Protein AF-A0A6P2BGA5-F1 (afdb_monomer)

Sequence (87 aa):
MSSSRLREQLEAIRRELADSDSVDAGNRALLEQVAEDIERVLDDEDETTPDTVRGRMKKAAVDFEAEHPRLARVVNEVVEALARMGI

Nearest PDB structures (foldseek):
  2qff-assembly1_A  TM=5.456E-01  e=2.011E+00  Staphylococcus aureus subsp. aureus MRSA252
  8qup-assembly1_A  TM=4.814E-01  e=8.348E+00  synthetic construct
  6r2g-as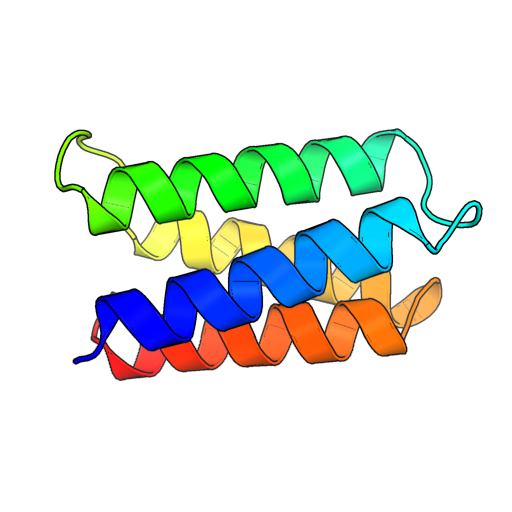sembly1_A  TM=2.768E-01  e=7.449E+00  Human immunodeficiency virus 1

Structure (mmCIF, N/CA/C/O backbone):
data_AF-A0A6P2BGA5-F1
#
_entry.id   AF-A0A6P2BGA5-F1
#
loop_
_atom_site.group_PDB
_atom_site.id
_atom_site.type_symbol
_atom_site.label_atom_id
_atom_site.label_alt_id
_atom_site.label_comp_id
_atom_site.label_asym_id
_atom_site.label_entity_id
_atom_site.label_seq_id
_atom_site.pdbx_PDB_ins_code
_atom_site.Cartn_x
_atom_site.Cartn_y
_atom_site.Cartn_z
_atom_site.occupancy
_atom_site.B_iso_or_equiv
_atom_site.auth_seq_id
_atom_site.auth_comp_id
_atom_site.auth_asym_id
_atom_site.auth_atom_id
_atom_site.pdbx_PDB_model_num
ATOM 1 N N . MET A 1 1 ? -18.115 1.232 8.337 1.00 43.72 1 MET A N 1
ATOM 2 C CA . MET A 1 1 ? -18.124 1.666 6.918 1.00 43.72 1 MET A CA 1
ATOM 3 C C . MET A 1 1 ? -16.727 1.992 6.383 1.00 43.72 1 MET A C 1
ATOM 5 O O . MET A 1 1 ? -16.561 2.007 5.175 1.00 43.72 1 MET A O 1
ATOM 9 N N . SER A 1 2 ? -15.716 2.217 7.230 1.00 56.47 2 SER A N 1
ATOM 10 C CA . SER A 1 2 ? -14.369 2.603 6.782 1.00 56.47 2 SER A CA 1
ATOM 11 C C . SER A 1 2 ? -13.583 1.445 6.141 1.00 56.47 2 SER A C 1
ATOM 13 O O . SER A 1 2 ? -13.039 1.608 5.054 1.00 56.47 2 SER A O 1
ATOM 15 N N . SER A 1 3 ? -13.618 0.249 6.737 1.00 63.94 3 SER A N 1
ATOM 16 C CA . SER A 1 3 ? -12.839 -0.918 6.288 1.00 63.94 3 SER A CA 1
ATOM 17 C C . SER A 1 3 ? -13.249 -1.463 4.912 1.00 63.94 3 SER A C 1
ATOM 19 O O . SER A 1 3 ? -12.411 -1.972 4.175 1.00 63.94 3 SER A O 1
ATOM 21 N N . SER A 1 4 ? -14.526 -1.343 4.527 1.00 69.75 4 SER A N 1
ATOM 22 C CA . SER A 1 4 ? -15.012 -1.867 3.239 1.00 69.75 4 SER A CA 1
ATOM 23 C C . SER A 1 4 ? -14.491 -1.063 2.051 1.00 69.75 4 SER A C 1
ATOM 25 O O . SER A 1 4 ? -14.114 -1.644 1.042 1.00 69.75 4 SER A O 1
ATOM 27 N N . ARG A 1 5 ? -14.411 0.267 2.187 1.00 70.81 5 ARG A N 1
ATOM 28 C CA . ARG A 1 5 ? -13.898 1.143 1.128 1.00 70.81 5 ARG A CA 1
ATOM 29 C C . ARG A 1 5 ? -12.411 0.908 0.875 1.00 70.81 5 AR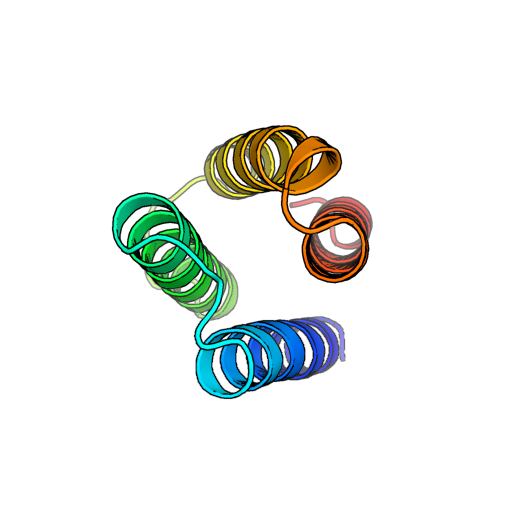G A C 1
ATOM 31 O O . ARG A 1 5 ? -11.973 0.948 -0.268 1.00 70.81 5 ARG A O 1
ATOM 38 N N . LEU A 1 6 ? -11.654 0.628 1.937 1.00 71.38 6 LEU A N 1
ATOM 39 C CA . LEU A 1 6 ? -10.238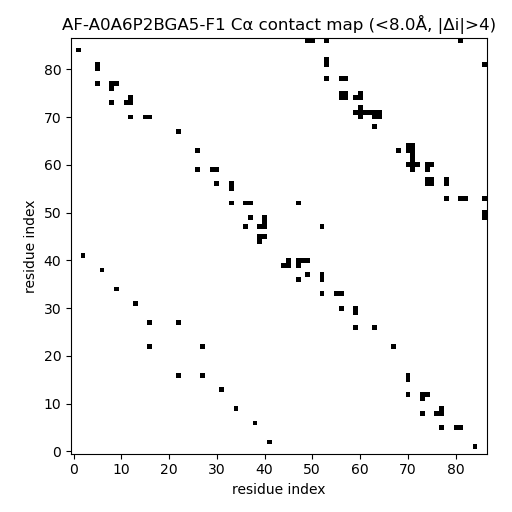 0.301 1.818 1.00 71.38 6 LEU A CA 1
ATOM 40 C C . LEU A 1 6 ? -10.033 -1.033 1.098 1.00 71.38 6 LEU A C 1
ATOM 42 O O . LEU A 1 6 ? -9.192 -1.118 0.211 1.00 71.38 6 LEU A O 1
ATOM 46 N N . ARG A 1 7 ? -10.853 -2.043 1.418 1.00 76.06 7 ARG A N 1
ATOM 47 C CA . ARG A 1 7 ? -10.853 -3.334 0.712 1.00 76.06 7 ARG A CA 1
ATOM 48 C C . ARG A 1 7 ? -11.211 -3.189 -0.767 1.00 76.06 7 ARG A C 1
ATOM 50 O O . ARG A 1 7 ? -10.543 -3.786 -1.600 1.00 76.06 7 ARG A O 1
ATOM 57 N N . GLU A 1 8 ? -12.195 -2.358 -1.110 1.00 79.75 8 GLU A N 1
ATOM 58 C CA . GLU A 1 8 ? -12.532 -2.072 -2.515 1.00 79.75 8 GLU A CA 1
ATOM 59 C C . GLU A 1 8 ? -11.363 -1.424 -3.271 1.00 79.75 8 GLU A C 1
ATOM 61 O O . GLU A 1 8 ? -11.056 -1.815 -4.397 1.00 79.75 8 GLU A O 1
ATOM 66 N N . GLN A 1 9 ? -10.679 -0.455 -2.654 1.00 75.94 9 GLN A N 1
ATOM 67 C CA . GLN A 1 9 ? -9.511 0.181 -3.268 1.00 75.94 9 GLN A CA 1
ATOM 68 C C . GLN A 1 9 ? -8.323 -0.787 -3.371 1.00 75.94 9 GLN A C 1
ATOM 70 O O . GLN A 1 9 ? -7.603 -0.775 -4.368 1.00 75.94 9 GLN A O 1
ATOM 75 N N . LEU A 1 10 ? -8.144 -1.671 -2.386 1.00 77.06 10 LEU A N 1
ATOM 76 C CA . LEU A 1 10 ? -7.130 -2.723 -2.412 1.00 77.06 10 LEU A CA 1
ATOM 77 C C . LEU A 1 10 ? -7.375 -3.721 -3.550 1.00 77.06 10 LEU A C 1
ATOM 79 O O . LEU A 1 10 ? -6.453 -4.087 -4.278 1.00 77.06 10 LEU A O 1
ATOM 83 N N . GLU A 1 11 ? -8.625 -4.136 -3.745 1.00 79.69 11 GLU A N 1
ATOM 84 C CA . GLU A 1 11 ? -9.004 -4.982 -4.874 1.00 79.69 11 GLU A CA 1
ATOM 85 C C . GLU A 1 11 ? -8.798 -4.292 -6.221 1.00 79.69 11 GLU A C 1
ATOM 87 O O . GLU A 1 11 ? -8.461 -4.966 -7.196 1.00 79.69 11 GLU A O 1
ATOM 92 N N . ALA A 1 12 ? -9.007 -2.975 -6.298 1.00 78.88 12 ALA A N 1
ATOM 93 C CA . ALA A 1 12 ? -8.719 -2.208 -7.504 1.00 78.88 12 ALA A CA 1
ATOM 94 C C . ALA A 1 12 ? -7.217 -2.248 -7.827 1.00 78.88 12 ALA A C 1
ATOM 96 O O . ALA A 1 12 ? -6.859 -2.572 -8.956 1.00 78.88 12 ALA A O 1
ATOM 97 N N . ILE A 1 13 ? -6.348 -2.056 -6.824 1.00 75.31 13 ILE A N 1
ATOM 98 C CA . ILE A 1 13 ? -4.890 -2.214 -6.974 1.00 75.31 13 ILE A CA 1
ATOM 99 C C . ILE A 1 13 ? -4.539 -3.627 -7.446 1.00 75.31 13 ILE A C 1
ATOM 101 O O . ILE A 1 13 ? -3.803 -3.780 -8.417 1.00 75.31 13 ILE A O 1
ATOM 105 N N . ARG A 1 14 ? -5.070 -4.669 -6.789 1.00 75.56 14 ARG A N 1
ATOM 106 C CA . ARG A 1 14 ? -4.801 -6.071 -7.158 1.00 75.56 14 ARG A CA 1
ATOM 107 C C . ARG A 1 14 ? -5.248 -6.382 -8.590 1.00 75.56 14 ARG A C 1
ATOM 109 O O . ARG A 1 14 ? -4.540 -7.088 -9.303 1.00 75.56 14 ARG A O 1
ATOM 116 N N . ARG A 1 15 ? -6.385 -5.838 -9.031 1.00 78.19 15 ARG A N 1
ATOM 117 C CA . ARG A 1 15 ? -6.852 -5.961 -10.420 1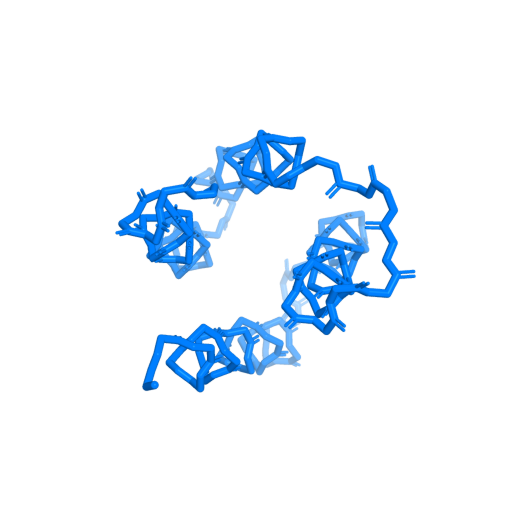.00 78.19 15 ARG A CA 1
ATOM 118 C C . ARG A 1 15 ? -5.939 -5.239 -11.398 1.00 78.19 15 ARG A C 1
ATOM 120 O O . ARG A 1 15 ? -5.577 -5.821 -12.409 1.00 78.19 15 ARG A O 1
ATOM 127 N N . GLU A 1 16 ? -5.538 -4.014 -11.090 1.00 73.56 16 GLU A N 1
ATOM 128 C CA . GLU A 1 16 ? -4.703 -3.210 -11.983 1.00 73.56 16 GLU A CA 1
ATOM 129 C C . GLU A 1 16 ? -3.274 -3.768 -12.090 1.00 73.56 16 GLU A C 1
ATOM 131 O O . GLU A 1 16 ? -2.670 -3.706 -13.158 1.00 73.56 16 GLU A O 1
ATOM 136 N N . LEU A 1 17 ? -2.778 -4.415 -11.029 1.00 71.00 17 LEU A N 1
ATOM 137 C CA . LEU A 1 17 ? -1.558 -5.230 -11.039 1.00 71.00 17 LEU A CA 1
ATOM 138 C C . LEU A 1 17 ? -1.675 -6.500 -11.880 1.00 71.00 17 LEU A C 1
ATOM 140 O O . LEU A 1 17 ? -0.695 -6.913 -12.488 1.00 71.00 17 LEU A O 1
ATOM 144 N N . ALA A 1 18 ? -2.835 -7.158 -11.855 1.00 71.75 18 ALA A N 1
ATOM 145 C CA . ALA A 1 18 ? -3.068 -8.380 -12.618 1.00 71.75 18 ALA A CA 1
ATOM 146 C C . ALA A 1 18 ? -3.266 -8.100 -14.114 1.00 71.75 18 ALA A C 1
ATOM 148 O O . ALA A 1 18 ? -2.905 -8.931 -14.938 1.00 71.75 18 ALA A O 1
ATOM 149 N N . ASP A 1 19 ? -3.836 -6.941 -14.447 1.00 70.19 19 ASP A N 1
ATOM 150 C CA . ASP A 1 19 ? -4.094 -6.508 -15.825 1.00 70.19 19 ASP A CA 1
ATOM 151 C C . ASP A 1 19 ? -2.858 -5.849 -16.466 1.00 70.19 19 ASP A C 1
ATOM 153 O O . ASP A 1 19 ? -2.685 -5.850 -17.684 1.00 70.19 19 ASP A O 1
ATOM 157 N N . SER A 1 20 ? -1.959 -5.302 -15.642 1.00 60.53 20 SER A N 1
ATOM 158 C CA . SER A 1 20 ? -0.713 -4.693 -16.100 1.00 60.53 20 SER A CA 1
ATOM 159 C C . SER A 1 20 ? 0.427 -5.716 -16.119 1.00 60.53 20 SER A C 1
ATOM 161 O O . SER A 1 20 ? 1.213 -5.788 -15.177 1.00 60.53 20 SER A O 1
ATOM 163 N N . ASP A 1 21 ? 0.609 -6.408 -17.249 1.00 60.69 21 ASP A N 1
ATOM 164 C CA . ASP A 1 21 ? 1.826 -7.195 -17.567 1.00 60.69 21 ASP A CA 1
ATOM 165 C C . ASP A 1 21 ? 3.128 -6.365 -17.478 1.00 60.69 21 ASP A C 1
ATOM 167 O O . ASP A 1 21 ? 4.235 -6.896 -17.536 1.00 60.69 21 ASP A O 1
ATOM 171 N N . SER A 1 22 ? 3.010 -5.038 -17.370 1.00 64.19 22 SER A N 1
ATOM 172 C CA . SER A 1 22 ? 4.131 -4.110 -17.283 1.00 64.19 22 SER A CA 1
ATOM 173 C C . SER A 1 22 ? 4.689 -3.910 -15.874 1.00 64.19 22 SER A C 1
ATOM 175 O O . SER A 1 22 ? 5.696 -3.224 -15.760 1.00 64.19 22 SER A O 1
ATOM 177 N N . VAL A 1 23 ? 4.038 -4.407 -14.813 1.00 68.44 23 VAL A N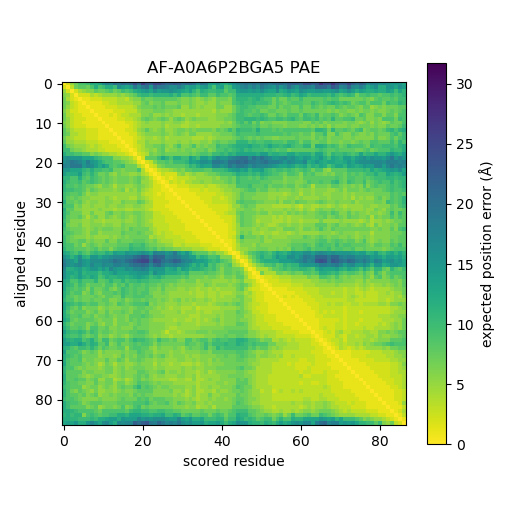 1
ATOM 178 C CA . VAL A 1 23 ? 4.548 -4.204 -13.446 1.00 68.44 23 VAL A CA 1
ATOM 179 C C . VAL A 1 23 ? 5.672 -5.190 -13.164 1.00 68.44 23 VAL A C 1
ATOM 181 O O . VAL A 1 23 ? 5.472 -6.403 -13.191 1.00 68.44 23 VAL A O 1
ATOM 184 N N . ASP A 1 24 ? 6.851 -4.656 -12.852 1.00 71.81 24 ASP A N 1
ATOM 185 C CA . ASP A 1 24 ? 8.024 -5.465 -12.535 1.00 71.81 24 ASP A CA 1
ATOM 186 C C . ASP A 1 24 ? 7.781 -6.364 -11.306 1.00 71.81 24 ASP A C 1
ATOM 188 O O . ASP A 1 24 ? 7.056 -6.006 -10.369 1.00 71.81 24 ASP A O 1
ATOM 192 N N . ALA A 1 25 ? 8.397 -7.546 -11.285 1.00 72.94 25 ALA A N 1
ATOM 193 C CA . ALA A 1 25 ? 8.143 -8.564 -10.266 1.00 72.94 25 ALA A CA 1
ATOM 194 C C . ALA A 1 25 ? 8.451 -8.068 -8.841 1.00 72.94 25 ALA A C 1
ATOM 196 O O . ALA A 1 25 ? 7.743 -8.428 -7.897 1.00 72.94 25 ALA A O 1
ATOM 197 N N . GLY A 1 26 ? 9.466 -7.210 -8.681 1.00 69.81 26 GLY A N 1
ATOM 198 C CA . GLY A 1 26 ? 9.794 -6.598 -7.388 1.00 69.81 26 GLY A CA 1
ATOM 199 C C . GLY A 1 26 ? 8.711 -5.634 -6.897 1.00 69.81 26 GLY A C 1
ATOM 200 O O . GLY A 1 26 ? 8.326 -5.659 -5.727 1.00 69.81 26 GLY A O 1
ATOM 201 N N . ASN A 1 27 ? 8.158 -4.842 -7.809 1.00 72.00 27 ASN A N 1
ATOM 202 C CA . ASN A 1 27 ? 7.106 -3.880 -7.511 1.00 72.00 27 ASN A CA 1
ATOM 203 C C . ASN A 1 27 ? 5.769 -4.577 -7.210 1.00 72.00 27 ASN A C 1
ATOM 205 O O . ASN A 1 27 ? 5.033 -4.171 -6.307 1.00 72.00 27 ASN A O 1
ATOM 209 N N . ARG A 1 28 ? 5.484 -5.674 -7.920 1.00 77.12 28 ARG A N 1
ATOM 210 C CA . ARG A 1 28 ? 4.322 -6.535 -7.672 1.00 77.12 28 ARG A CA 1
ATOM 211 C C . ARG A 1 28 ? 4.367 -7.153 -6.274 1.00 77.12 28 ARG A C 1
ATOM 213 O O . ARG A 1 28 ? 3.382 -7.065 -5.547 1.00 77.12 28 ARG A O 1
ATOM 220 N N . ALA A 1 29 ? 5.519 -7.695 -5.874 1.00 80.38 29 ALA A N 1
ATOM 221 C CA . ALA A 1 29 ? 5.707 -8.269 -4.542 1.00 80.38 29 ALA A CA 1
ATOM 222 C C . ALA A 1 29 ? 5.548 -7.223 -3.424 1.00 80.38 29 ALA A C 1
ATOM 224 O O . ALA A 1 29 ? 4.926 -7.501 -2.400 1.00 80.38 29 ALA A O 1
ATOM 225 N N . LEU A 1 30 ? 6.057 -6.001 -3.632 1.00 76.44 30 LEU A N 1
ATOM 226 C CA . LEU A 1 30 ? 5.906 -4.904 -2.673 1.00 76.44 30 LEU A CA 1
ATOM 227 C C . LEU A 1 30 ? 4.429 -4.541 -2.458 1.00 76.44 30 LEU A C 1
ATOM 229 O O . LEU A 1 30 ? 4.000 -4.353 -1.320 1.00 76.44 30 LEU A O 1
ATOM 233 N N . LEU A 1 31 ? 3.645 -4.459 -3.538 1.00 75.44 31 LEU A N 1
ATOM 234 C CA . LEU A 1 31 ? 2.214 -4.173 -3.446 1.00 75.44 31 LEU A CA 1
ATOM 235 C C . LEU A 1 31 ? 1.415 -5.317 -2.821 1.00 75.44 31 LEU A C 1
ATOM 237 O O . LEU A 1 31 ? 0.504 -5.045 -2.044 1.00 75.44 31 LEU A O 1
ATOM 241 N N . GLU A 1 32 ? 1.745 -6.572 -3.128 1.00 81.44 32 GLU A N 1
ATOM 242 C CA . GLU A 1 32 ? 1.112 -7.737 -2.495 1.00 81.44 32 GLU A CA 1
ATOM 243 C C . GLU A 1 32 ? 1.375 -7.760 -0.984 1.00 81.44 32 GLU A C 1
ATOM 245 O O . GLU A 1 32 ? 0.434 -7.917 -0.208 1.00 81.44 32 GLU A O 1
ATOM 250 N N . GLN A 1 33 ? 2.618 -7.511 -0.560 1.00 81.44 33 GLN A N 1
ATOM 251 C CA . GLN A 1 33 ? 2.979 -7.458 0.857 1.00 81.44 33 GLN A CA 1
ATOM 252 C C . GLN A 1 33 ? 2.225 -6.344 1.589 1.00 81.44 33 GLN A C 1
ATOM 254 O O . GLN A 1 33 ? 1.641 -6.556 2.646 1.00 81.44 33 GLN A O 1
ATOM 259 N N . VAL A 1 34 ? 2.187 -5.157 0.991 1.00 76.94 34 VAL A N 1
ATOM 260 C CA . VAL A 1 34 ? 1.433 -4.024 1.521 1.00 76.94 34 VAL A CA 1
ATOM 261 C C . VAL A 1 34 ? -0.064 -4.328 1.610 1.00 76.94 34 VAL A C 1
ATOM 263 O O . VAL A 1 34 ? -0.713 -3.920 2.569 1.00 76.94 34 VAL A O 1
ATOM 266 N N . ALA A 1 35 ? -0.621 -5.026 0.621 1.00 78.44 35 ALA A N 1
ATOM 267 C CA . ALA A 1 35 ? -2.025 -5.402 0.617 1.00 78.44 35 ALA A CA 1
ATOM 268 C C . ALA A 1 35 ? -2.364 -6.352 1.770 1.00 78.44 35 ALA A C 1
ATOM 270 O O . ALA A 1 35 ? -3.350 -6.121 2.467 1.00 78.44 35 ALA A O 1
ATOM 271 N N . GLU A 1 36 ? -1.524 -7.361 2.011 1.00 80.94 36 GLU A N 1
ATOM 272 C CA . GLU A 1 36 ? -1.672 -8.232 3.181 1.00 80.94 36 GLU A CA 1
ATOM 273 C C . GLU A 1 36 ? -1.518 -7.464 4.497 1.00 80.94 36 GLU A C 1
ATOM 275 O O . GLU A 1 36 ? -2.264 -7.703 5.440 1.00 80.94 36 GLU A O 1
ATOM 280 N N . ASP A 1 37 ? -0.567 -6.532 4.579 1.00 77.44 37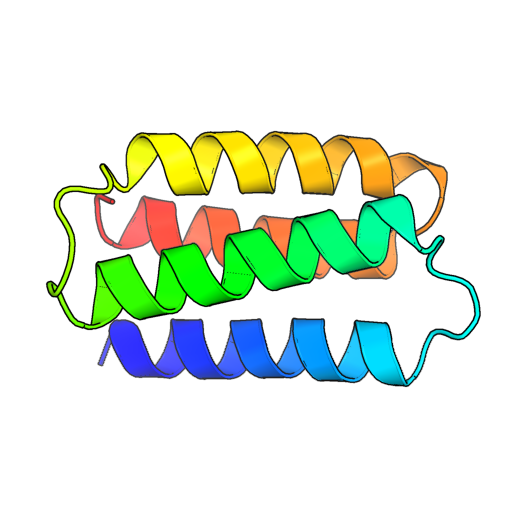 ASP A N 1
ATOM 281 C CA . ASP A 1 37 ? -0.359 -5.742 5.794 1.00 77.44 37 ASP A CA 1
ATOM 282 C C . ASP A 1 37 ? -1.577 -4.868 6.123 1.00 77.44 37 ASP A C 1
ATOM 284 O O . ASP A 1 37 ? -1.924 -4.693 7.289 1.00 77.44 37 ASP A O 1
ATOM 288 N N . ILE A 1 38 ? -2.247 -4.328 5.102 1.00 75.19 38 ILE A N 1
ATOM 289 C CA . ILE A 1 38 ? -3.501 -3.586 5.268 1.00 75.19 38 ILE A CA 1
ATOM 290 C C . ILE A 1 38 ? -4.623 -4.515 5.723 1.00 75.19 38 ILE A C 1
ATOM 292 O O . ILE A 1 38 ? -5.378 -4.138 6.614 1.00 75.19 38 ILE A O 1
ATOM 296 N N . GLU A 1 39 ? -4.747 -5.706 5.131 1.00 77.88 39 GLU A N 1
ATOM 297 C CA . GLU A 1 39 ? -5.729 -6.711 5.558 1.00 77.88 39 GLU A CA 1
ATOM 298 C C . GLU A 1 39 ? -5.521 -7.071 7.039 1.00 77.88 39 GLU A C 1
ATOM 300 O O . GLU A 1 39 ? -6.464 -6.961 7.818 1.00 77.88 39 GLU A O 1
ATOM 305 N N . ARG A 1 40 ? -4.276 -7.328 7.455 1.00 77.00 40 ARG A N 1
ATOM 306 C CA . ARG A 1 40 ? -3.897 -7.585 8.856 1.00 77.00 40 ARG A CA 1
ATOM 307 C C . ARG A 1 40 ? -4.252 -6.436 9.801 1.00 77.00 40 ARG A C 1
ATOM 309 O O . ARG A 1 40 ? -4.813 -6.670 10.867 1.00 77.00 40 ARG A O 1
ATOM 316 N N . VAL A 1 41 ? -3.959 -5.192 9.411 1.00 73.50 41 VAL A N 1
ATOM 317 C CA . VAL A 1 41 ? -4.313 -3.995 10.199 1.00 73.50 41 VAL A CA 1
ATOM 318 C C . VAL A 1 41 ? -5.829 -3.809 10.295 1.00 73.50 41 VAL A C 1
ATOM 320 O O . VAL A 1 41 ? -6.334 -3.378 11.328 1.00 73.50 41 VAL A O 1
ATOM 323 N N . LEU A 1 42 ? -6.570 -4.109 9.226 1.00 73.38 42 LEU A N 1
ATOM 324 C CA . LEU A 1 42 ? -8.030 -4.009 9.213 1.00 73.38 42 LEU A CA 1
ATOM 325 C C . LEU A 1 42 ? -8.712 -5.091 10.052 1.00 73.38 42 LEU A C 1
ATOM 327 O O . LEU A 1 42 ? -9.795 -4.830 10.580 1.00 73.38 42 LEU A O 1
ATOM 331 N N . ASP A 1 43 ? -8.120 -6.282 10.111 1.00 74.00 43 ASP A N 1
ATOM 332 C CA . ASP A 1 43 ? -8.637 -7.414 10.878 1.00 74.00 43 ASP A CA 1
ATOM 333 C C . ASP A 1 43 ? -8.159 -7.400 12.343 1.00 74.00 43 ASP A C 1
ATOM 335 O O . ASP A 1 43 ? -8.637 -8.202 13.142 1.00 74.00 43 ASP A O 1
ATOM 339 N N . ASP A 1 44 ? -7.317 -6.426 12.726 1.00 66.75 44 ASP A N 1
ATOM 340 C CA . ASP A 1 44 ? -6.789 -6.237 14.092 1.00 66.75 44 ASP A CA 1
ATOM 341 C C . ASP A 1 44 ? -6.041 -7.493 14.605 1.00 66.75 44 ASP A C 1
ATOM 343 O O . ASP A 1 44 ? -5.931 -7.741 15.806 1.00 66.75 44 ASP A O 1
ATOM 347 N N . GLU A 1 45 ? -5.548 -8.322 13.674 1.00 57.34 45 GLU A N 1
ATOM 348 C CA . GLU A 1 45 ? -4.942 -9.632 13.952 1.00 57.34 45 GLU A CA 1
ATOM 349 C C . GLU A 1 45 ? -3.432 -9.550 14.245 1.00 57.34 45 GLU A C 1
ATOM 351 O O . GLU A 1 45 ? -2.842 -10.540 14.675 1.00 57.34 45 GLU A O 1
ATOM 356 N N . ASP A 1 46 ? -2.796 -8.385 14.069 1.00 54.47 46 ASP A N 1
ATOM 357 C CA . ASP A 1 46 ? -1.338 -8.229 14.163 1.00 54.47 46 ASP A CA 1
ATOM 358 C C . ASP A 1 46 ? -0.895 -6.916 14.834 1.00 54.47 46 ASP A C 1
ATOM 360 O O . ASP A 1 46 ? -1.477 -5.854 14.620 1.00 54.47 46 ASP A O 1
ATOM 364 N N . GLU A 1 47 ? 0.244 -6.948 15.541 1.00 59.72 47 GLU A N 1
ATOM 365 C CA . GLU A 1 47 ? 0.927 -5.770 16.127 1.00 59.72 47 GLU A CA 1
ATOM 366 C C . GLU A 1 47 ? 1.533 -4.816 15.069 1.00 59.72 47 GLU A C 1
ATOM 368 O O . GLU A 1 47 ? 2.373 -3.959 15.369 1.00 59.72 47 GLU A O 1
ATOM 373 N N . THR A 1 48 ? 1.152 -4.957 13.798 1.00 63.16 48 THR A N 1
ATOM 374 C CA . THR A 1 48 ? 1.697 -4.139 12.718 1.00 63.16 48 THR A CA 1
ATOM 375 C C . THR A 1 48 ? 1.151 -2.725 12.840 1.00 63.16 48 THR A C 1
ATOM 377 O O . THR A 1 48 ? -0.016 -2.463 12.562 1.00 63.16 48 THR A O 1
ATOM 380 N N . THR A 1 49 ? 2.005 -1.777 13.238 1.00 67.69 49 THR A N 1
ATOM 381 C CA . THR A 1 49 ? 1.570 -0.387 13.385 1.00 67.69 49 THR A CA 1
ATOM 382 C C . THR A 1 49 ? 1.148 0.175 12.025 1.00 67.69 49 THR A C 1
ATOM 384 O O . THR A 1 49 ? 1.945 0.116 11.076 1.00 67.69 49 THR A O 1
ATOM 387 N N . PRO A 1 50 ? -0.042 0.782 11.925 1.00 69.00 50 PRO A N 1
ATOM 388 C CA . PRO A 1 50 ? -0.561 1.305 10.666 1.00 69.00 50 PRO A CA 1
ATOM 389 C C . PRO A 1 50 ? 0.324 2.374 10.005 1.00 69.00 50 PRO A C 1
ATOM 391 O O . PRO A 1 50 ? 0.449 2.416 8.779 1.00 69.00 50 PRO A O 1
ATOM 394 N N . ASP A 1 51 ? 1.085 3.125 10.809 1.00 75.25 51 ASP A N 1
ATOM 395 C CA . ASP A 1 51 ? 2.127 4.043 10.337 1.00 75.25 51 ASP A CA 1
ATOM 396 C C . ASP A 1 51 ? 3.181 3.357 9.452 1.00 75.25 51 ASP A C 1
ATOM 398 O O . ASP A 1 51 ? 3.662 3.940 8.474 1.00 75.25 51 ASP A O 1
ATOM 402 N N . THR A 1 52 ? 3.539 2.111 9.771 1.00 78.62 52 THR A N 1
ATOM 403 C CA . THR A 1 52 ? 4.531 1.333 9.018 1.00 78.62 52 THR A CA 1
ATOM 404 C C . THR A 1 52 ? 3.988 0.955 7.644 1.00 78.62 52 THR A C 1
ATOM 406 O O . THR A 1 52 ? 4.692 1.076 6.639 1.00 78.62 52 THR A O 1
ATOM 409 N N . VAL A 1 53 ? 2.718 0.547 7.592 1.00 78.50 53 VAL A N 1
ATOM 410 C CA . VAL A 1 53 ? 2.011 0.193 6.354 1.00 78.50 53 VAL A CA 1
ATOM 411 C C . VAL A 1 53 ? 1.869 1.420 5.459 1.00 78.50 53 VAL A C 1
ATOM 413 O O . VAL A 1 53 ? 2.227 1.383 4.279 1.00 78.50 53 VAL A O 1
ATOM 416 N N . ARG A 1 54 ? 1.466 2.554 6.044 1.00 81.75 54 ARG A N 1
ATOM 417 C CA . ARG A 1 54 ? 1.381 3.844 5.353 1.00 81.75 54 ARG A CA 1
ATOM 418 C C . ARG A 1 54 ? 2.734 4.277 4.786 1.00 81.75 54 ARG A C 1
ATOM 420 O O . ARG A 1 54 ? 2.808 4.739 3.647 1.00 81.75 54 ARG A O 1
ATOM 427 N N . GLY A 1 55 ? 3.813 4.113 5.553 1.00 82.75 55 GLY A N 1
ATOM 428 C CA . GLY A 1 55 ? 5.176 4.418 5.115 1.00 82.75 55 GLY A CA 1
ATOM 429 C C . GLY A 1 55 ? 5.620 3.572 3.919 1.00 82.75 55 GLY A C 1
ATOM 430 O O . GLY A 1 55 ? 6.144 4.116 2.944 1.00 82.75 55 GLY A O 1
ATOM 431 N N . ARG A 1 56 ? 5.355 2.258 3.957 1.00 81.69 56 ARG A N 1
ATOM 432 C CA . ARG A 1 56 ? 5.651 1.342 2.843 1.00 81.69 56 ARG A CA 1
ATOM 433 C C . ARG A 1 56 ? 4.851 1.686 1.590 1.00 81.69 56 ARG A C 1
ATOM 435 O O . ARG A 1 56 ? 5.444 1.791 0.520 1.00 81.69 56 ARG A O 1
ATOM 442 N N . MET A 1 57 ? 3.549 1.946 1.720 1.00 80.56 57 MET A N 1
ATOM 443 C CA . MET A 1 57 ? 2.720 2.368 0.587 1.00 80.56 57 MET A CA 1
ATOM 444 C C . MET A 1 57 ? 3.199 3.660 -0.051 1.00 80.56 57 MET A C 1
ATOM 446 O O . MET A 1 57 ? 3.236 3.769 -1.271 1.00 80.56 57 MET A O 1
ATOM 450 N N . LYS A 1 58 ? 3.569 4.647 0.764 1.00 83.94 58 LYS A N 1
ATOM 451 C CA . LYS A 1 58 ? 4.029 5.935 0.251 1.00 83.94 58 LYS A CA 1
ATOM 452 C C . LYS A 1 58 ? 5.334 5.791 -0.527 1.00 83.94 58 LYS A C 1
ATOM 454 O O . LYS A 1 58 ? 5.495 6.432 -1.558 1.00 83.94 58 LYS A O 1
ATOM 459 N N . LYS A 1 59 ? 6.238 4.923 -0.063 1.00 84.56 59 LYS A N 1
ATOM 460 C CA . LYS A 1 59 ? 7.451 4.569 -0.806 1.00 84.56 59 LYS A CA 1
ATOM 461 C C . LYS A 1 59 ? 7.108 3.880 -2.127 1.00 84.56 59 LYS A C 1
ATOM 463 O O . LYS A 1 59 ? 7.575 4.325 -3.165 1.00 84.56 59 LYS A O 1
ATOM 468 N N . ALA A 1 60 ? 6.230 2.880 -2.086 1.00 80.38 60 ALA A N 1
ATOM 469 C CA . ALA A 1 60 ? 5.770 2.182 -3.279 1.00 80.38 60 ALA A CA 1
ATOM 470 C C . ALA A 1 60 ? 5.167 3.162 -4.302 1.00 80.38 60 ALA A C 1
ATOM 472 O O . ALA A 1 60 ? 5.533 3.135 -5.467 1.00 80.38 60 ALA A O 1
ATOM 473 N N . ALA A 1 61 ? 4.306 4.088 -3.867 1.00 82.62 61 ALA A N 1
ATOM 474 C CA . ALA A 1 61 ? 3.703 5.103 -4.731 1.00 82.62 61 ALA A CA 1
ATOM 475 C C . ALA A 1 61 ? 4.740 5.987 -5.441 1.00 82.62 61 ALA A C 1
ATOM 477 O O . ALA A 1 61 ? 4.544 6.309 -6.609 1.00 82.62 61 ALA A O 1
ATOM 478 N N . VAL A 1 62 ? 5.828 6.355 -4.754 1.00 84.69 62 VAL A N 1
ATOM 479 C CA . VAL A 1 62 ? 6.945 7.116 -5.340 1.00 84.69 62 VAL A CA 1
ATOM 480 C C . VAL A 1 62 ? 7.698 6.271 -6.365 1.00 84.69 62 VAL A C 1
ATOM 482 O O . VAL A 1 62 ? 7.980 6.756 -7.458 1.00 84.69 62 VAL A O 1
ATOM 485 N N . ASP A 1 63 ? 7.965 5.003 -6.051 1.00 81.50 63 ASP A N 1
ATOM 486 C CA . ASP A 1 63 ? 8.630 4.074 -6.971 1.00 81.50 63 ASP A CA 1
ATOM 487 C C . ASP A 1 63 ? 7.772 3.853 -8.242 1.00 81.50 63 ASP A C 1
ATOM 489 O O . ASP A 1 63 ? 8.287 3.826 -9.359 1.00 81.50 63 ASP A O 1
ATOM 493 N N . PHE A 1 64 ? 6.440 3.820 -8.102 1.00 77.88 64 PHE A N 1
ATOM 494 C CA . PHE A 1 64 ? 5.499 3.741 -9.224 1.00 77.88 64 PHE A CA 1
ATOM 495 C C . PHE A 1 64 ? 5.323 5.043 -10.004 1.00 77.88 64 PHE A C 1
ATOM 497 O O . PHE A 1 64 ? 4.846 4.995 -11.134 1.00 77.88 64 PHE A O 1
ATOM 504 N N . GLU A 1 65 ? 5.644 6.208 -9.448 1.00 82.44 65 GLU A N 1
ATOM 505 C CA . GLU A 1 65 ? 5.333 7.498 -10.078 1.00 82.44 65 GLU A CA 1
ATOM 506 C C . GLU A 1 65 ? 6.075 7.683 -11.413 1.00 82.44 65 GLU A C 1
ATOM 508 O O . GLU A 1 65 ? 5.536 8.273 -12.352 1.00 82.44 65 GLU A O 1
ATOM 513 N N . ALA A 1 66 ? 7.279 7.113 -11.519 1.00 80.31 66 ALA A N 1
ATOM 514 C CA . ALA A 1 66 ? 8.103 7.159 -12.722 1.00 80.31 66 ALA A CA 1
ATOM 515 C C 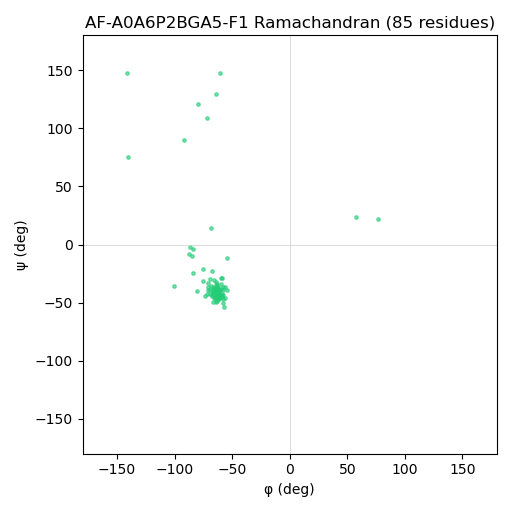. ALA A 1 66 ? 7.688 6.128 -13.789 1.00 80.31 66 ALA A C 1
ATOM 517 O O . ALA A 1 66 ? 7.698 6.438 -14.980 1.00 80.31 66 ALA A O 1
ATOM 518 N N . GLU A 1 67 ? 7.327 4.911 -13.374 1.00 74.94 67 GLU A N 1
ATOM 519 C CA . GLU A 1 67 ? 7.106 3.772 -14.280 1.00 74.94 67 GLU A CA 1
ATOM 520 C C . GLU A 1 67 ? 5.618 3.520 -14.566 1.00 74.94 67 GLU A C 1
ATOM 522 O O . GLU A 1 67 ? 5.227 3.194 -15.689 1.00 74.94 67 GLU A O 1
ATOM 527 N N . HIS A 1 68 ? 4.758 3.730 -13.568 1.00 80.62 68 HIS A N 1
ATOM 528 C CA . HIS A 1 68 ? 3.329 3.430 -13.616 1.00 80.62 68 HIS A CA 1
ATOM 529 C C . HIS A 1 68 ? 2.480 4.520 -12.928 1.00 80.62 68 HIS A C 1
ATOM 531 O O . HIS A 1 68 ? 1.902 4.290 -11.860 1.00 80.62 68 HIS A O 1
ATOM 537 N N . PRO A 1 69 ? 2.287 5.692 -13.570 1.00 80.19 69 PRO A N 1
ATOM 538 C CA . PRO A 1 69 ? 1.573 6.830 -12.977 1.00 80.19 69 PRO A CA 1
ATOM 539 C C . PRO A 1 69 ? 0.126 6.520 -12.564 1.00 80.19 69 PRO A C 1
ATOM 541 O O . PRO A 1 69 ? -0.409 7.123 -11.634 1.00 80.19 69 PRO A O 1
ATOM 544 N N . ARG A 1 70 ? -0.529 5.576 -13.258 1.00 79.06 70 ARG A N 1
ATOM 545 C CA . ARG A 1 70 ? -1.874 5.098 -12.896 1.00 79.06 70 ARG A CA 1
ATOM 546 C C . ARG A 1 70 ? -1.864 4.339 -11.571 1.00 79.06 70 ARG A C 1
ATOM 548 O O . ARG A 1 70 ? -2.621 4.703 -10.678 1.00 79.06 70 ARG A O 1
ATOM 555 N N . LEU A 1 71 ? -0.953 3.380 -11.407 1.00 76.88 71 LEU A N 1
ATOM 556 C CA . LEU A 1 71 ? -0.783 2.638 -10.155 1.00 76.88 71 LEU A CA 1
ATOM 557 C C . LEU A 1 71 ? -0.398 3.560 -8.998 1.00 76.88 71 LEU A C 1
ATOM 559 O O . LEU A 1 71 ? -1.007 3.482 -7.935 1.00 76.88 71 LEU A O 1
ATOM 563 N N . ALA A 1 72 ? 0.536 4.488 -9.219 1.00 83.31 72 ALA A N 1
ATOM 564 C CA . ALA A 1 72 ? 0.928 5.473 -8.212 1.00 83.31 72 ALA A CA 1
ATOM 565 C C . ALA A 1 72 ? -0.274 6.270 -7.677 1.00 83.31 72 ALA A C 1
ATOM 567 O O . ALA A 1 72 ? -0.369 6.537 -6.477 1.00 83.31 72 ALA A O 1
ATOM 568 N N . ARG A 1 73 ? -1.228 6.623 -8.549 1.00 83.25 73 ARG A N 1
ATOM 569 C CA . ARG A 1 73 ? -2.457 7.321 -8.157 1.00 83.25 73 ARG A CA 1
ATOM 570 C C . ARG A 1 73 ? -3.330 6.469 -7.240 1.00 83.25 73 ARG A C 1
ATOM 572 O O . ARG A 1 73 ? -3.730 6.950 -6.185 1.00 83.25 73 ARG A O 1
ATOM 579 N N . VAL A 1 74 ? -3.590 5.218 -7.615 1.00 80.19 74 VAL A N 1
ATOM 580 C CA . VAL A 1 74 ? -4.447 4.321 -6.824 1.00 80.19 74 VAL A CA 1
ATOM 581 C C . VAL A 1 74 ? -3.809 4.017 -5.465 1.00 80.19 74 VAL A C 1
ATOM 583 O O . VAL A 1 74 ? -4.488 4.072 -4.443 1.00 80.19 74 VAL A O 1
ATOM 586 N N . VAL A 1 75 ? -2.491 3.796 -5.416 1.00 82.12 75 VAL A N 1
ATOM 587 C CA . VAL A 1 75 ? -1.763 3.603 -4.149 1.00 82.12 75 VAL A CA 1
ATOM 588 C C . VAL A 1 75 ? -1.871 4.842 -3.255 1.00 82.12 75 VAL A C 1
ATOM 590 O O . VAL A 1 75 ? -2.138 4.713 -2.062 1.00 82.12 75 VAL A O 1
ATOM 593 N N . ASN A 1 76 ? -1.730 6.047 -3.815 1.00 84.19 76 ASN A N 1
ATOM 594 C CA . ASN A 1 76 ? -1.913 7.289 -3.057 1.00 84.19 76 ASN A CA 1
ATOM 595 C C . ASN A 1 76 ? -3.339 7.442 -2.505 1.00 84.19 76 ASN A C 1
ATOM 597 O O . ASN A 1 76 ? -3.508 7.876 -1.367 1.00 84.19 76 ASN A O 1
ATOM 601 N N . GLU A 1 77 ? -4.365 7.049 -3.262 1.00 82.81 77 GLU A N 1
ATOM 602 C CA . GLU A 1 77 ? -5.752 7.072 -2.781 1.00 82.81 77 GLU A CA 1
ATOM 603 C C . GLU A 1 77 ? -5.971 6.133 -1.582 1.00 82.81 77 GLU A C 1
ATOM 605 O O . GLU A 1 77 ? -6.740 6.469 -0.677 1.00 82.81 77 GLU A O 1
ATOM 610 N N . VAL A 1 78 ? -5.266 4.998 -1.532 1.00 79.94 78 VAL A N 1
ATOM 611 C CA . VAL A 1 78 ? -5.283 4.083 -0.378 1.00 79.94 78 VAL A CA 1
ATOM 612 C C . VAL A 1 78 ? -4.527 4.668 0.816 1.00 79.94 78 VAL A C 1
ATOM 614 O O . VAL A 1 78 ? -5.036 4.625 1.934 1.00 79.94 78 VAL A O 1
ATOM 617 N N . VAL A 1 79 ? -3.362 5.290 0.598 1.00 82.62 79 VAL A N 1
ATOM 618 C CA . VAL A 1 79 ? -2.611 6.009 1.650 1.00 82.62 79 VAL A CA 1
ATOM 619 C C . VAL A 1 79 ? -3.452 7.115 2.276 1.00 82.62 79 VAL A C 1
ATOM 621 O O . VAL A 1 79 ? -3.464 7.273 3.497 1.00 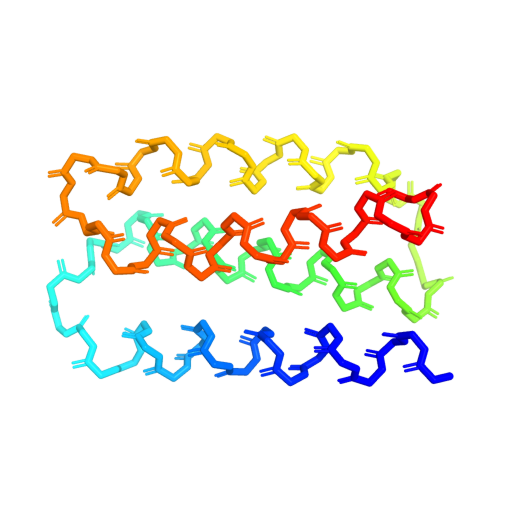82.62 79 VAL A O 1
ATOM 624 N N . GLU A 1 80 ? -4.168 7.886 1.459 1.00 82.94 80 GLU A N 1
ATOM 625 C CA . GLU A 1 80 ? -5.086 8.906 1.956 1.00 82.94 80 GLU A CA 1
ATOM 626 C C . GLU A 1 80 ? -6.265 8.303 2.717 1.00 82.94 80 GLU A C 1
ATOM 628 O O . GLU A 1 80 ? -6.699 8.872 3.720 1.00 82.94 80 GLU A O 1
ATOM 633 N N . ALA A 1 81 ? -6.806 7.174 2.253 1.00 79.38 81 ALA A N 1
ATOM 634 C CA . ALA A 1 81 ? -7.895 6.489 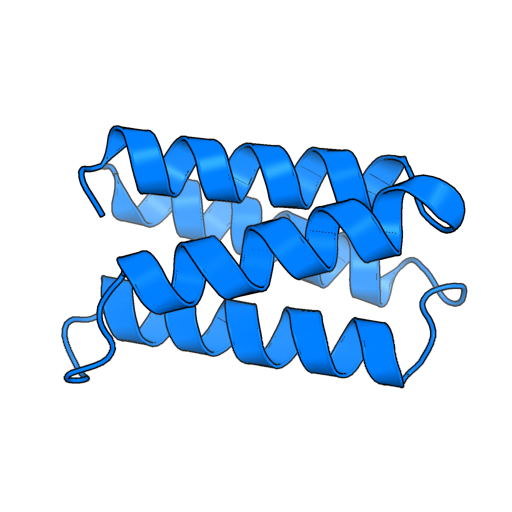2.935 1.00 79.38 81 ALA A CA 1
ATOM 635 C C . ALA A 1 81 ? -7.463 5.982 4.319 1.00 79.38 81 ALA A C 1
ATOM 637 O O . ALA A 1 81 ? -8.199 6.205 5.281 1.00 79.38 81 ALA A O 1
ATOM 638 N N . LEU A 1 82 ? -6.265 5.396 4.429 1.00 75.25 82 LEU A N 1
ATOM 639 C CA . LEU A 1 82 ? -5.630 5.026 5.699 1.00 75.25 82 LEU A CA 1
ATOM 640 C C . LEU A 1 82 ? -5.475 6.252 6.610 1.00 75.25 82 LEU A C 1
ATOM 642 O O . LEU A 1 82 ? -6.053 6.294 7.695 1.00 75.25 82 LEU A O 1
ATOM 646 N N . ALA A 1 83 ? -4.848 7.321 6.108 1.00 78.06 83 ALA A N 1
ATOM 647 C CA . ALA A 1 83 ? -4.617 8.542 6.880 1.00 78.06 83 ALA A CA 1
ATOM 648 C C . ALA A 1 83 ? -5.917 9.176 7.411 1.00 78.06 83 ALA A C 1
ATOM 650 O O . ALA A 1 83 ? -5.955 9.690 8.530 1.00 78.06 83 ALA A O 1
ATOM 651 N N . ARG A 1 84 ? -7.009 9.124 6.635 1.00 77.50 84 ARG A N 1
ATOM 652 C CA . ARG A 1 84 ? -8.337 9.608 7.059 1.00 77.50 84 ARG A CA 1
ATOM 653 C C . ARG A 1 84 ? -8.959 8.766 8.173 1.00 77.50 84 ARG A C 1
ATOM 655 O O . ARG A 1 84 ? -9.827 9.274 8.878 1.00 77.50 84 ARG A O 1
ATOM 662 N N . MET A 1 85 ? -8.553 7.509 8.326 1.00 69.12 85 MET A N 1
ATOM 663 C CA . MET A 1 85 ? -8.998 6.637 9.415 1.00 69.12 85 MET A CA 1
ATOM 664 C C . MET A 1 85 ? -8.193 6.840 10.706 1.00 69.12 85 MET A C 1
ATOM 666 O O . MET A 1 85 ? -8.563 6.273 11.729 1.00 69.12 85 MET A O 1
ATOM 670 N N . GLY A 1 86 ? -7.156 7.687 10.691 1.00 65.19 86 GLY A N 1
ATOM 671 C CA . GLY A 1 86 ? -6.292 7.912 11.854 1.00 65.19 86 GLY A CA 1
ATOM 672 C C . GLY A 1 86 ? -5.299 6.775 12.094 1.00 65.19 86 GLY A C 1
ATOM 673 O O . GLY A 1 86 ? -4.823 6.618 13.216 1.00 65.19 86 GLY A O 1
ATOM 674 N N . ILE A 1 87 ? -5.017 6.005 11.040 1.00 57.44 87 ILE A N 1
ATOM 675 C CA . ILE A 1 87 ? -4.088 4.879 10.992 1.00 57.44 87 ILE A CA 1
ATOM 676 C C . ILE A 1 87 ? -3.058 5.105 9.871 1.00 57.44 87 ILE A C 1
ATOM 678 O O . ILE A 1 87 ? -3.428 5.603 8.785 1.00 57.44 87 ILE A O 1
#

Radius of gyration: 12.06 Å; Cα contacts (8 Å, |Δi|>4): 69; chains: 1; bounding box: 28×19×34 Å

Mean predicted aligned error: 7.02 Å

Solvent-accessible surface area (backbone atoms only — not comparable to full-atom values): 4894 Å² total; per-residue (Å²): 123,69,69,60,56,54,50,53,51,49,50,48,51,55,48,54,56,70,71,34,89,79,62,51,71,70,59,49,50,52,52,52,52,50,50,53,49,50,51,34,50,72,68,68,75,50,93,62,55,45,63,58,52,45,53,52,45,55,49,51,21,58,66,24,50,82,81,35,56,67,58,17,50,56,43,46,55,50,44,51,54,38,53,73,72,77,63

Foldseek 3Di:
DLLVVLVVLLVVLVVVLVVPPQQDPVLSVLSVVLSVLSVCVSVVVDPRPLVVSLVSLQVSLVVCVVRPVPSSVSSVVSSVSSVVVVD

Secondary structure (DSSP, 8-state):
-HHHHHHHHHHHHHHHHHH-TTS-HHHHHHHHHHHHHHHHHHHT-S---HHHHHHHHHHHHHHHHHH-HHHHHHHHHHHHHHHHTT-

pLDDT: mean 74.79, std 7.92, range [43.72, 84.69]